Protein AF-A0A447PAZ2-F1 (afdb_monomer_lite)

Sequence (151 aa):
MPGHDTQAVATELLGVAQSLRGFAYLAANGCKTVEEAIAYRENFSQREGMLIWPDFINFDTVLKADATAYAPARALGLRAKIDEQIGWHKTLSNVGVNGVTGISADVFWDLQDPATDAGLLNKNDVTTLIRKDGFRFWGSRCLSDDPLFAF

Organism: Salmonella enterica I (NCBI:txid59201)

Radius of gyration: 14.73 Å; chains: 1; bounding box: 36×35×45 Å

pLDDT: mean 93.35, std 5.78, range [59.53, 97.62]

Structure (mmCIF, N/CA/C/O backbone):
data_AF-A0A447PAZ2-F1
#
_entry.id   AF-A0A447PAZ2-F1
#
loop_
_atom_site.group_PDB
_atom_site.id
_atom_site.type_symbol
_atom_site.label_atom_id
_atom_site.label_alt_id
_atom_site.label_comp_id
_atom_site.label_asym_id
_atom_site.label_entity_id
_atom_site.label_seq_id
_atom_site.pdbx_PDB_ins_code
_atom_site.Cartn_x
_atom_site.Cartn_y
_atom_site.Cartn_z
_atom_site.occupancy
_atom_site.B_iso_or_equiv
_atom_site.auth_seq_id
_atom_site.auth_comp_id
_atom_site.auth_asym_id
_atom_site.auth_atom_id
_atom_site.pdbx_PDB_model_num
ATOM 1 N N . MET A 1 1 ? -8.915 -6.345 -5.732 1.00 59.53 1 MET A N 1
ATOM 2 C CA . MET A 1 1 ? -8.138 -6.958 -6.836 1.00 59.53 1 MET A CA 1
ATOM 3 C C . MET A 1 1 ? -7.202 -5.899 -7.391 1.00 59.53 1 MET A C 1
ATOM 5 O O . MET A 1 1 ? -7.677 -4.778 -7.525 1.00 59.53 1 MET A O 1
ATOM 9 N N . PRO A 1 2 ? -5.926 -6.204 -7.693 1.00 80.19 2 PRO A N 1
ATOM 10 C CA . PRO A 1 2 ? -4.984 -5.200 -8.194 1.00 80.19 2 PRO A CA 1
ATOM 11 C C . PRO A 1 2 ? -5.541 -4.471 -9.425 1.00 80.19 2 PRO A C 1
ATOM 13 O O . PRO A 1 2 ? -5.954 -5.128 -10.379 1.00 80.19 2 PRO A O 1
ATOM 16 N N . GLY A 1 3 ? -5.613 -3.139 -9.369 1.00 79.06 3 GLY A N 1
ATOM 17 C CA . GLY A 1 3 ? -6.136 -2.296 -10.453 1.00 79.06 3 GLY A CA 1
ATOM 18 C C . GLY A 1 3 ? -7.665 -2.224 -10.575 1.00 79.06 3 GLY A C 1
ATOM 19 O O . GLY A 1 3 ? -8.170 -1.483 -11.415 1.00 79.06 3 GLY A O 1
ATOM 20 N N . HIS A 1 4 ? -8.413 -2.953 -9.743 1.00 84.19 4 HIS A N 1
ATOM 21 C CA . HIS A 1 4 ? -9.884 -3.026 -9.779 1.00 84.19 4 HIS A CA 1
ATOM 22 C C . HIS A 1 4 ? -10.528 -2.875 -8.392 1.00 84.19 4 HIS A C 1
ATOM 24 O O . HIS A 1 4 ? -11.685 -3.221 -8.180 1.00 84.19 4 HIS A O 1
ATOM 30 N N . ASP A 1 5 ? -9.768 -2.404 -7.420 1.00 81.12 5 ASP A N 1
ATOM 31 C CA . ASP A 1 5 ? -10.131 -2.192 -6.026 1.00 81.12 5 ASP A CA 1
ATOM 32 C C . ASP A 1 5 ? -10.803 -0.837 -5.789 1.00 81.12 5 ASP A C 1
ATOM 34 O O . ASP A 1 5 ? -10.421 -0.087 -4.896 1.00 81.12 5 ASP A O 1
ATOM 38 N N . THR A 1 6 ? -11.847 -0.543 -6.570 1.00 91.12 6 THR A N 1
ATOM 39 C CA . THR A 1 6 ? -12.753 0.577 -6.271 1.00 91.12 6 THR A CA 1
ATOM 40 C C . THR A 1 6 ? -13.297 0.458 -4.848 1.00 91.12 6 THR A C 1
ATOM 42 O O . THR A 1 6 ? -13.343 -0.643 -4.298 1.00 91.12 6 THR A O 1
ATOM 45 N N . GLN A 1 7 ? -13.785 1.557 -4.266 1.00 92.62 7 GLN A N 1
ATOM 46 C CA . GLN A 1 7 ? -14.321 1.547 -2.899 1.00 92.62 7 GLN A CA 1
ATOM 47 C C . GLN A 1 7 ? -15.332 0.417 -2.667 1.00 92.62 7 GLN A C 1
ATOM 49 O O . GLN A 1 7 ? -15.197 -0.329 -1.705 1.00 92.62 7 GLN A O 1
ATOM 54 N N . ALA A 1 8 ? -16.280 0.219 -3.589 1.00 94.31 8 ALA A N 1
ATOM 55 C CA . ALA A 1 8 ? -17.260 -0.863 -3.493 1.00 94.31 8 ALA A CA 1
ATOM 56 C C . ALA A 1 8 ? -16.604 -2.258 -3.480 1.00 94.31 8 ALA A C 1
ATOM 58 O O . ALA A 1 8 ? -16.977 -3.114 -2.683 1.00 94.31 8 ALA A O 1
ATOM 59 N N . VAL A 1 9 ? -15.594 -2.486 -4.326 1.00 94.75 9 VAL A N 1
ATOM 60 C CA . VAL A 1 9 ? -14.856 -3.760 -4.356 1.00 94.75 9 VAL A CA 1
ATOM 61 C C . VAL A 1 9 ? -14.019 -3.944 -3.092 1.00 94.75 9 VAL A C 1
ATOM 63 O O . VAL A 1 9 ? -13.944 -5.054 -2.573 1.00 94.75 9 VAL A O 1
ATOM 66 N N . ALA A 1 10 ? -13.390 -2.880 -2.591 1.00 95.00 10 ALA A N 1
ATOM 67 C CA . ALA A 1 10 ? -12.620 -2.902 -1.355 1.00 95.00 10 ALA A CA 1
ATOM 68 C C . ALA A 1 10 ? -13.508 -3.243 -0.148 1.00 95.00 10 ALA A C 1
ATOM 70 O O . ALA A 1 10 ? -13.138 -4.106 0.645 1.00 95.00 10 ALA A O 1
ATOM 71 N N . THR A 1 11 ? -14.701 -2.647 -0.054 1.00 95.56 11 THR A N 1
ATOM 72 C CA . THR A 1 11 ? -15.688 -2.942 0.996 1.00 95.56 11 THR A CA 1
ATOM 73 C C . THR A 1 11 ? -16.078 -4.419 1.008 1.00 95.56 11 THR A C 1
ATOM 75 O O . THR A 1 11 ? -15.974 -5.070 2.048 1.00 95.56 11 THR A O 1
ATOM 78 N N . GLU A 1 12 ? -16.455 -4.980 -0.143 1.00 96.31 12 GLU A N 1
ATOM 79 C CA . GLU A 1 12 ? -16.816 -6.401 -0.236 1.00 96.31 12 GLU A CA 1
ATOM 80 C C . GLU A 1 12 ? -15.621 -7.316 0.063 1.00 96.31 12 GLU A C 1
ATOM 82 O O . GLU A 1 12 ? -15.742 -8.310 0.783 1.00 96.31 12 GLU A O 1
ATOM 87 N N . LEU A 1 13 ? -14.433 -6.964 -0.438 1.00 95.31 13 LEU A N 1
ATOM 88 C CA . LEU A 1 13 ? -13.220 -7.743 -0.209 1.00 95.31 13 LEU A CA 1
ATOM 89 C C . LEU A 1 13 ? -12.853 -7.815 1.278 1.00 95.31 13 LEU A C 1
ATOM 91 O O . LEU A 1 13 ? -12.415 -8.870 1.736 1.00 95.31 13 LEU A O 1
ATOM 95 N N . LEU A 1 14 ? -13.054 -6.737 2.037 1.00 96.25 14 LEU A N 1
ATOM 96 C CA . LEU A 1 14 ? -12.818 -6.726 3.482 1.00 96.25 14 LEU A CA 1
ATOM 97 C C . LEU A 1 14 ? -13.803 -7.634 4.231 1.00 96.25 14 LEU A C 1
ATOM 99 O O . LEU A 1 14 ? -13.381 -8.385 5.111 1.00 96.25 14 LEU A O 1
ATOM 103 N N . GLY A 1 15 ? -15.081 -7.654 3.839 1.00 96.50 15 GLY A N 1
ATOM 104 C CA . GLY A 1 15 ? -16.065 -8.589 4.403 1.00 96.50 15 GLY A CA 1
ATOM 105 C C . GLY A 1 15 ? -15.717 -10.060 4.126 1.00 96.50 15 GLY A C 1
ATOM 106 O O . GLY A 1 15 ? -15.840 -10.931 4.997 1.00 96.50 15 GLY A O 1
ATOM 107 N N . VAL A 1 16 ? -15.198 -10.347 2.930 1.00 96.69 16 VAL A N 1
ATOM 108 C CA . VAL A 1 16 ? -14.683 -11.681 2.584 1.00 96.69 16 VAL A CA 1
ATOM 109 C C . VAL A 1 16 ? -13.427 -12.016 3.393 1.00 96.69 16 VAL A C 1
ATOM 111 O O . VAL A 1 16 ? -13.326 -13.126 3.921 1.00 96.69 16 VAL A O 1
ATOM 114 N N . ALA A 1 17 ? -12.489 -11.075 3.538 1.00 96.69 17 ALA A N 1
ATOM 115 C CA . ALA A 1 17 ? -11.268 -11.272 4.318 1.00 96.69 17 ALA A CA 1
ATOM 116 C C . ALA A 1 17 ? -11.589 -11.638 5.775 1.00 96.69 17 ALA A C 1
ATOM 118 O O . ALA A 1 17 ? -11.038 -12.609 6.291 1.00 96.69 17 ALA A O 1
ATOM 119 N N . GLN A 1 18 ? -12.559 -10.962 6.393 1.00 96.25 18 GLN A N 1
ATOM 120 C CA . GLN A 1 18 ? -13.062 -11.301 7.727 1.00 96.25 18 GLN A CA 1
ATOM 121 C C . GLN A 1 18 ? -13.589 -12.735 7.810 1.00 96.25 18 GLN A C 1
ATOM 123 O O . GLN A 1 18 ? -13.193 -13.502 8.691 1.00 96.25 18 GLN A O 1
ATOM 128 N N . SER A 1 19 ? -14.438 -13.123 6.859 1.00 97.25 19 SER A N 1
ATOM 129 C CA . SER A 1 19 ? -15.049 -14.457 6.823 1.00 97.25 19 SER A CA 1
ATOM 130 C C . SER A 1 19 ? -14.009 -15.570 6.662 1.00 97.25 19 SER A C 1
ATOM 132 O O . SER A 1 19 ? -14.115 -16.628 7.284 1.00 97.25 19 SER A O 1
ATOM 134 N N . LEU A 1 20 ? -12.975 -15.322 5.855 1.00 97.50 20 LEU A N 1
ATOM 135 C CA . LEU A 1 20 ? -11.898 -16.275 5.586 1.00 97.50 20 LEU A CA 1
ATOM 136 C C . LEU A 1 20 ? -10.763 -16.229 6.615 1.00 97.50 20 LEU A C 1
ATOM 138 O O . LEU A 1 20 ? -9.840 -17.036 6.519 1.00 97.50 20 LEU A O 1
ATOM 142 N N . ARG A 1 21 ? -10.808 -15.302 7.583 1.00 95.50 21 ARG A N 1
ATOM 143 C CA . ARG A 1 21 ? -9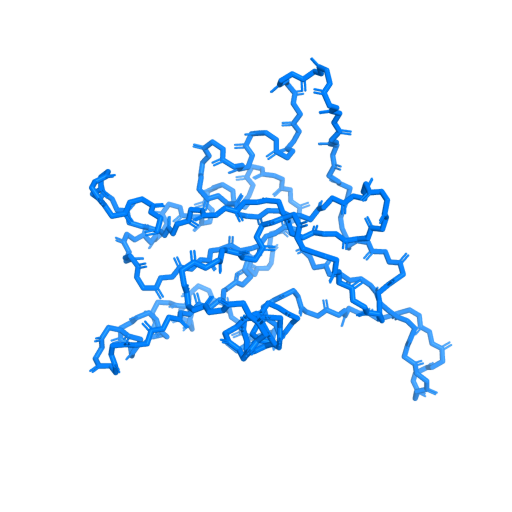.668 -14.976 8.462 1.00 95.50 21 ARG A CA 1
ATOM 144 C C . ARG A 1 21 ? -8.404 -14.641 7.658 1.00 95.50 21 ARG A C 1
ATOM 146 O O . ARG A 1 21 ? -7.294 -15.011 8.035 1.00 95.50 21 ARG A O 1
ATOM 153 N N . GLY A 1 22 ? -8.606 -13.999 6.513 1.00 95.12 22 GLY A N 1
ATOM 154 C CA . GLY A 1 22 ? -7.562 -13.524 5.623 1.00 95.12 22 GLY A CA 1
ATOM 155 C C . GLY A 1 22 ? -7.181 -12.074 5.907 1.00 95.12 22 GLY A C 1
ATOM 156 O O . GLY A 1 22 ? -7.709 -11.432 6.811 1.00 95.12 22 GLY A O 1
ATOM 157 N N . PHE A 1 23 ? -6.268 -11.562 5.086 1.00 95.69 23 PHE A N 1
ATOM 158 C CA . PHE A 1 23 ? -5.814 -10.177 5.131 1.00 95.69 23 PHE A CA 1
ATOM 159 C C . PHE A 1 23 ? -5.774 -9.604 3.710 1.00 95.69 23 PHE A C 1
ATOM 161 O O . PHE A 1 23 ? -5.215 -10.227 2.803 1.00 95.69 23 PHE A O 1
ATOM 168 N N . ALA A 1 24 ? -6.380 -8.439 3.504 1.00 96.12 24 ALA A N 1
ATOM 169 C CA . ALA A 1 24 ? -6.522 -7.789 2.210 1.00 96.12 24 ALA A CA 1
ATOM 170 C C . ALA A 1 24 ? -5.550 -6.611 2.070 1.00 96.12 24 ALA A C 1
ATOM 172 O O . ALA A 1 24 ? -5.556 -5.677 2.867 1.00 96.12 24 ALA A O 1
ATOM 173 N N . TYR A 1 25 ? -4.754 -6.620 1.002 1.00 96.31 25 TYR A N 1
ATOM 174 C CA . TYR A 1 25 ? -4.006 -5.443 0.563 1.00 96.31 25 TYR A CA 1
ATOM 175 C C . TYR A 1 25 ? -4.822 -4.699 -0.493 1.00 96.31 25 TYR A C 1
ATOM 177 O O . TYR A 1 25 ? -5.271 -5.305 -1.471 1.00 96.31 25 TYR A O 1
ATOM 185 N N . LEU A 1 26 ? -5.012 -3.401 -0.285 1.00 96.12 26 LEU A N 1
ATOM 186 C CA . LEU A 1 26 ? -5.879 -2.534 -1.079 1.00 96.12 26 LEU A CA 1
ATOM 187 C C . LEU A 1 26 ? -5.078 -1.337 -1.588 1.00 96.12 26 LEU A C 1
ATOM 189 O O . LEU A 1 26 ? -4.250 -0.807 -0.852 1.00 96.12 26 LEU A O 1
ATOM 193 N N . ALA A 1 27 ? -5.331 -0.883 -2.810 1.00 95.69 27 ALA A N 1
ATOM 194 C CA . ALA A 1 27 ? -4.904 0.432 -3.265 1.00 95.69 27 ALA A CA 1
ATOM 195 C C . ALA A 1 27 ? -5.957 1.482 -2.890 1.00 95.69 27 ALA A C 1
ATOM 197 O O . ALA A 1 27 ? -7.160 1.204 -2.893 1.00 95.69 27 ALA A O 1
ATOM 198 N N . ALA A 1 28 ? -5.513 2.711 -2.617 1.00 94.62 28 ALA A N 1
ATOM 199 C CA . ALA A 1 28 ? -6.397 3.878 -2.599 1.00 94.62 28 ALA A CA 1
ATOM 200 C C . ALA A 1 28 ? -6.785 4.233 -4.044 1.00 94.62 28 ALA A C 1
ATOM 202 O O . ALA A 1 28 ? -6.179 5.085 -4.698 1.00 94.62 28 ALA A O 1
ATOM 203 N N . ASN A 1 29 ? -7.727 3.461 -4.588 1.00 90.81 29 ASN A N 1
ATOM 204 C CA . ASN A 1 29 ? -8.045 3.445 -6.007 1.00 90.81 29 ASN A CA 1
ATOM 205 C C . ASN A 1 29 ? -8.584 4.802 -6.480 1.00 90.81 29 ASN A C 1
ATOM 207 O O . ASN A 1 29 ? -9.526 5.347 -5.912 1.00 90.81 29 ASN A O 1
ATOM 211 N N . GLY A 1 30 ? -7.981 5.338 -7.543 1.00 89.94 30 GLY A N 1
ATOM 212 C CA . GLY A 1 30 ? -8.370 6.623 -8.126 1.00 89.94 30 GLY A CA 1
ATOM 213 C C . GLY A 1 30 ? -7.815 7.859 -7.408 1.00 89.94 30 GLY A C 1
ATOM 214 O O . GLY A 1 30 ? -7.928 8.949 -7.968 1.00 89.94 30 GLY A O 1
ATOM 215 N N . CYS A 1 31 ? -7.176 7.707 -6.244 1.00 94.31 31 CYS A N 1
ATOM 216 C CA . CYS A 1 31 ? -6.552 8.811 -5.514 1.00 94.31 31 CYS A CA 1
ATOM 217 C C . CYS A 1 31 ? -5.270 9.285 -6.211 1.00 94.31 31 CYS A C 1
ATOM 219 O O . CYS A 1 31 ? -4.380 8.491 -6.532 1.00 94.31 31 CYS A O 1
ATOM 221 N N . LYS A 1 32 ? -5.156 10.596 -6.408 1.00 93.94 32 LYS A N 1
ATOM 222 C CA . LYS A 1 32 ? -4.014 11.280 -7.026 1.00 93.94 32 LYS A CA 1
ATOM 223 C C . LYS A 1 32 ? -3.192 12.083 -6.029 1.00 93.94 32 LYS A C 1
ATOM 225 O O . LYS A 1 32 ? -2.044 12.394 -6.337 1.00 93.94 32 LYS A O 1
ATOM 230 N N . THR A 1 33 ? -3.756 12.418 -4.870 1.00 95.06 33 THR A N 1
ATOM 231 C CA . THR A 1 33 ? -3.062 13.181 -3.826 1.00 95.06 33 THR A CA 1
ATOM 232 C C . THR A 1 33 ? -3.047 12.447 -2.490 1.00 95.06 33 THR A C 1
ATOM 234 O O . THR A 1 33 ? -3.807 11.501 -2.260 1.00 95.06 33 THR A O 1
ATOM 237 N N . VAL A 1 34 ? -2.174 12.915 -1.596 1.00 95.38 34 VAL A N 1
ATOM 238 C CA . VAL A 1 34 ? -2.064 12.428 -0.218 1.00 95.38 34 VAL A CA 1
ATOM 239 C C . VAL A 1 34 ? -3.389 12.605 0.524 1.00 95.38 34 VAL A C 1
ATOM 241 O O . VAL A 1 34 ? -3.854 11.684 1.191 1.00 95.38 34 VAL A O 1
ATOM 244 N N . GLU A 1 35 ? -4.028 13.763 0.374 1.00 95.88 35 GLU A N 1
ATOM 245 C CA . GLU A 1 35 ? -5.293 14.099 1.030 1.00 95.88 35 GLU A CA 1
ATOM 246 C C . GLU A 1 35 ? -6.427 13.194 0.549 1.00 95.88 35 GLU A C 1
ATOM 248 O O . GLU A 1 35 ? -7.211 12.710 1.361 1.00 95.88 35 GLU A O 1
ATOM 253 N N . GLU A 1 36 ? -6.489 12.917 -0.757 1.00 96.50 36 GLU A N 1
ATOM 254 C CA . GLU A 1 36 ? -7.473 11.991 -1.318 1.00 96.50 36 GLU A CA 1
ATOM 255 C C . GLU A 1 36 ? -7.276 10.571 -0.779 1.00 96.50 36 GLU A C 1
ATOM 257 O O . GLU A 1 36 ? -8.259 9.902 -0.468 1.00 96.50 36 GLU A O 1
ATOM 262 N N . ALA A 1 37 ? -6.030 10.109 -0.630 1.00 96.94 37 ALA A N 1
ATOM 263 C CA . ALA A 1 37 ? -5.740 8.791 -0.068 1.00 96.94 37 ALA A CA 1
ATOM 264 C C . ALA A 1 37 ? -6.123 8.695 1.420 1.00 96.94 37 ALA A C 1
ATOM 266 O O . ALA A 1 37 ? -6.655 7.672 1.857 1.00 96.94 37 ALA A O 1
ATOM 267 N N . ILE A 1 38 ? -5.898 9.764 2.190 1.00 97.06 38 ILE A N 1
ATOM 268 C CA . ILE A 1 38 ? -6.308 9.854 3.599 1.00 97.06 38 ILE A CA 1
ATOM 269 C C . ILE A 1 38 ? -7.833 9.841 3.710 1.00 97.06 38 ILE A C 1
ATOM 271 O O . ILE A 1 38 ? -8.376 9.018 4.442 1.00 97.06 38 ILE A O 1
ATOM 275 N N . ALA A 1 39 ? -8.527 10.671 2.930 1.00 97.50 39 ALA A N 1
ATOM 276 C CA . ALA A 1 39 ? -9.987 10.686 2.893 1.00 97.50 39 ALA A CA 1
ATOM 277 C C . ALA A 1 39 ? -10.561 9.333 2.433 1.00 97.50 39 ALA A C 1
ATOM 279 O O . ALA A 1 39 ? -11.571 8.867 2.955 1.00 97.50 39 ALA A O 1
ATOM 280 N N . TYR A 1 40 ? -9.901 8.652 1.489 1.00 96.81 40 TYR A N 1
ATOM 281 C CA . TYR A 1 40 ? -10.304 7.316 1.052 1.00 96.81 40 TYR A CA 1
ATOM 282 C C . TYR A 1 40 ? -10.208 6.286 2.180 1.00 96.81 40 TYR A C 1
ATOM 284 O O . TYR A 1 40 ? -11.089 5.428 2.283 1.00 96.81 40 TYR A O 1
ATOM 292 N N . ARG A 1 41 ? -9.187 6.375 3.048 1.00 96.94 41 ARG A N 1
ATOM 293 C CA . ARG A 1 41 ? -9.066 5.503 4.226 1.00 96.94 41 ARG A CA 1
ATOM 294 C C . ARG A 1 41 ? -10.341 5.574 5.065 1.00 96.94 41 ARG A C 1
ATOM 296 O O . ARG A 1 41 ? -10.855 4.523 5.429 1.00 96.94 41 ARG A O 1
ATOM 303 N N . GLU A 1 42 ? -10.872 6.760 5.348 1.00 96.31 42 GLU A N 1
ATOM 304 C CA . GLU A 1 42 ? -11.987 6.963 6.295 1.00 96.31 42 GLU A CA 1
ATOM 305 C C . GLU A 1 42 ? -13.249 6.121 6.002 1.00 96.31 42 GLU A C 1
ATOM 307 O O . GLU A 1 42 ? -14.098 5.948 6.872 1.00 96.31 42 GLU A O 1
ATOM 312 N N . ASN A 1 43 ? -13.356 5.532 4.809 1.00 96.25 43 ASN A N 1
ATOM 313 C CA . ASN A 1 43 ? -14.413 4.592 4.438 1.00 96.25 43 ASN A CA 1
ATOM 314 C C . ASN A 1 43 ? -14.305 3.195 5.092 1.00 96.25 43 ASN A C 1
ATOM 316 O O . ASN A 1 43 ? -15.206 2.376 4.894 1.00 96.25 43 ASN A O 1
ATOM 320 N N . PHE A 1 44 ? -13.227 2.887 5.822 1.00 96.56 44 PHE A N 1
ATOM 321 C CA . PHE A 1 44 ? -12.936 1.541 6.335 1.00 96.56 44 PHE A CA 1
ATOM 322 C C . PHE A 1 44 ? -12.552 1.535 7.819 1.00 96.56 44 PHE A C 1
ATOM 324 O O . PHE A 1 44 ? -11.870 2.438 8.301 1.00 96.56 44 PHE A O 1
ATOM 331 N N . SER A 1 45 ? -12.927 0.457 8.512 1.00 96.50 45 SER A N 1
ATOM 332 C CA . SER A 1 45 ? -12.616 0.210 9.932 1.00 96.50 45 SER A CA 1
ATOM 333 C C . SER A 1 45 ? -12.168 -1.231 10.226 1.00 96.50 45 SER A C 1
ATOM 335 O O . SER A 1 45 ? -12.004 -1.636 11.374 1.00 96.50 45 SER A O 1
ATOM 337 N N . GLN A 1 46 ? -11.992 -2.056 9.190 1.00 96.81 46 GLN A N 1
ATOM 338 C CA . GLN A 1 46 ? -11.715 -3.484 9.324 1.00 96.81 46 GLN A CA 1
ATOM 339 C C . GLN A 1 46 ? -10.220 -3.742 9.546 1.00 96.81 46 GLN A C 1
ATOM 341 O O . GLN A 1 46 ? -9.392 -3.410 8.701 1.00 96.81 46 GLN A O 1
ATOM 346 N N . ARG A 1 47 ? -9.858 -4.433 10.633 1.00 96.38 47 ARG A N 1
ATOM 347 C CA . ARG A 1 47 ? -8.455 -4.804 10.909 1.00 96.38 47 ARG A CA 1
ATOM 348 C C . ARG A 1 47 ? -7.838 -5.729 9.851 1.00 96.38 47 ARG A C 1
ATOM 350 O O . ARG A 1 47 ? -6.624 -5.804 9.724 1.00 96.38 47 ARG A O 1
ATOM 357 N N . GLU A 1 48 ? -8.659 -6.444 9.086 1.00 96.69 48 GLU A N 1
ATOM 358 C CA . GLU A 1 48 ? -8.240 -7.391 8.047 1.00 96.69 48 GLU A CA 1
ATOM 359 C C . GLU A 1 48 ? -7.770 -6.710 6.747 1.00 96.69 48 GLU A C 1
ATOM 361 O O . GLU A 1 48 ? -7.653 -7.371 5.716 1.00 96.69 48 GLU A O 1
ATOM 366 N N . GLY A 1 49 ? -7.519 -5.399 6.763 1.00 96.12 49 GLY A N 1
ATOM 367 C CA . GLY A 1 49 ? -7.118 -4.624 5.595 1.00 96.12 49 GLY A CA 1
ATOM 368 C C . GLY A 1 49 ? -5.871 -3.779 5.816 1.00 96.12 49 GLY A C 1
ATOM 369 O O . GLY A 1 49 ? -5.644 -3.260 6.905 1.00 96.12 49 GLY A O 1
ATOM 370 N N . MET A 1 50 ? -5.103 -3.567 4.751 1.00 97.31 50 MET A N 1
ATOM 371 C CA . MET A 1 50 ? -4.067 -2.539 4.666 1.00 97.31 50 MET A CA 1
ATOM 372 C C . MET A 1 50 ? -4.262 -1.737 3.386 1.00 97.31 50 MET A C 1
ATOM 374 O O . MET A 1 50 ? -4.259 -2.302 2.289 1.00 97.31 50 MET A O 1
ATOM 378 N N . LEU A 1 51 ? -4.400 -0.421 3.535 1.00 97.25 51 LEU A N 1
ATOM 379 C CA . LEU A 1 51 ? -4.482 0.508 2.414 1.00 97.25 51 LEU A CA 1
ATOM 380 C C . LEU A 1 51 ? -3.084 0.977 2.015 1.00 97.25 51 LEU A C 1
ATOM 382 O O . LEU A 1 51 ? -2.268 1.333 2.868 1.00 97.25 51 LEU A O 1
ATOM 386 N N . ILE A 1 52 ? -2.823 0.971 0.713 1.00 97.62 52 ILE A N 1
ATOM 387 C CA . ILE A 1 52 ? -1.543 1.321 0.116 1.00 97.62 52 ILE A CA 1
ATOM 388 C C . ILE A 1 52 ? -1.749 2.445 -0.897 1.00 97.62 52 ILE A C 1
ATOM 390 O O . ILE A 1 52 ? -2.641 2.373 -1.744 1.00 97.62 52 ILE A O 1
ATOM 394 N N . TRP A 1 53 ? -0.906 3.471 -0.830 1.00 97.25 53 TRP A N 1
ATOM 395 C CA . TRP A 1 53 ? -0.839 4.509 -1.852 1.00 97.25 53 TRP A CA 1
ATOM 396 C C . TRP A 1 53 ? 0.565 5.125 -1.928 1.00 97.25 53 TRP A C 1
ATOM 398 O O . TRP A 1 53 ? 1.144 5.431 -0.879 1.00 97.25 53 TRP A O 1
ATOM 408 N N . PRO A 1 54 ? 1.123 5.368 -3.126 1.00 96.44 54 PRO A N 1
ATOM 409 C CA . PRO A 1 54 ? 0.574 5.106 -4.464 1.00 96.44 54 PRO A CA 1
ATOM 410 C C . PRO A 1 54 ? 0.995 3.709 -4.987 1.00 96.44 54 PRO A C 1
ATOM 412 O O . PRO A 1 54 ? 1.234 2.801 -4.189 1.00 96.44 54 PRO A O 1
ATOM 415 N N . ASP A 1 55 ? 1.084 3.520 -6.311 1.00 96.88 55 ASP A N 1
ATOM 416 C CA . ASP A 1 55 ? 1.562 2.289 -6.957 1.00 96.88 55 ASP A CA 1
ATOM 417 C C . ASP A 1 55 ? 3.051 2.359 -7.344 1.00 96.88 55 ASP A C 1
ATOM 419 O O . ASP A 1 55 ? 3.676 3.421 -7.341 1.00 96.88 55 ASP A O 1
ATOM 423 N N . PHE A 1 56 ? 3.645 1.218 -7.704 1.00 96.62 56 PHE A N 1
ATOM 424 C CA . PHE A 1 56 ? 4.971 1.194 -8.321 1.00 96.62 56 PHE A CA 1
ATOM 425 C C . PHE A 1 56 ? 4.885 1.383 -9.839 1.00 96.62 56 PHE A C 1
ATOM 427 O O . PHE A 1 56 ? 3.840 1.208 -10.463 1.00 96.62 56 PHE A O 1
ATOM 434 N N . ILE A 1 57 ? 6.034 1.659 -10.446 1.00 96.75 57 ILE A N 1
ATOM 435 C CA . ILE A 1 57 ? 6.248 1.627 -11.894 1.00 96.75 57 ILE A CA 1
ATOM 436 C C . ILE A 1 57 ? 7.233 0.501 -12.211 1.00 96.75 57 ILE A C 1
ATOM 438 O O . ILE A 1 57 ? 8.189 0.282 -11.460 1.00 96.75 57 ILE A O 1
ATOM 442 N N . ASN A 1 58 ? 7.022 -0.215 -13.313 1.00 95.31 58 ASN A N 1
ATOM 443 C CA . ASN A 1 58 ? 8.020 -1.094 -13.917 1.00 95.31 58 ASN A CA 1
ATOM 444 C C . ASN A 1 58 ? 7.975 -1.006 -15.445 1.00 95.31 58 ASN A C 1
ATOM 446 O O . ASN A 1 58 ? 6.956 -0.650 -16.024 1.00 95.31 58 ASN A O 1
ATOM 450 N N . PHE A 1 59 ? 9.060 -1.412 -16.104 1.00 93.75 59 PHE A N 1
ATOM 451 C CA . PHE A 1 59 ? 9.054 -1.568 -17.555 1.00 93.75 59 PHE A CA 1
ATOM 452 C C . PHE A 1 59 ? 8.269 -2.826 -17.952 1.00 93.75 59 PHE A C 1
ATOM 454 O O . PHE A 1 59 ? 8.603 -3.938 -17.525 1.00 93.75 59 PHE A O 1
ATOM 461 N N . ASP A 1 60 ? 7.236 -2.656 -18.772 1.00 92.31 60 ASP A N 1
ATOM 462 C CA . ASP A 1 60 ? 6.465 -3.737 -19.374 1.00 92.31 60 ASP A CA 1
ATOM 463 C C . ASP A 1 60 ? 7.092 -4.123 -20.721 1.00 92.31 60 ASP A C 1
ATOM 465 O O . ASP A 1 60 ? 7.195 -3.321 -21.648 1.00 92.31 60 ASP A O 1
ATOM 469 N N . THR A 1 61 ? 7.525 -5.378 -20.838 1.00 92.94 61 THR A N 1
ATOM 470 C CA . THR A 1 61 ? 8.199 -5.884 -22.047 1.00 92.94 61 THR A CA 1
ATOM 471 C C . THR A 1 61 ? 7.263 -6.112 -23.236 1.00 92.94 61 THR A C 1
ATOM 473 O O . THR A 1 61 ? 7.727 -6.110 -24.377 1.00 92.94 61 THR A O 1
ATOM 476 N N . VAL A 1 62 ? 5.962 -6.284 -22.989 1.00 93.88 62 VAL A N 1
ATOM 477 C CA . VAL A 1 62 ? 4.926 -6.433 -24.017 1.00 93.88 62 VAL A CA 1
ATOM 478 C C . VAL A 1 62 ? 4.560 -5.061 -24.575 1.00 93.88 62 VAL A C 1
ATOM 480 O O . VAL A 1 62 ? 4.585 -4.873 -25.791 1.00 93.88 62 VAL A O 1
ATOM 483 N N . LEU A 1 63 ? 4.289 -4.089 -23.697 1.00 93.25 63 LEU A N 1
ATOM 484 C CA . LEU A 1 63 ? 3.984 -2.706 -24.091 1.00 93.25 63 LEU A CA 1
ATOM 485 C C . LEU A 1 63 ? 5.229 -1.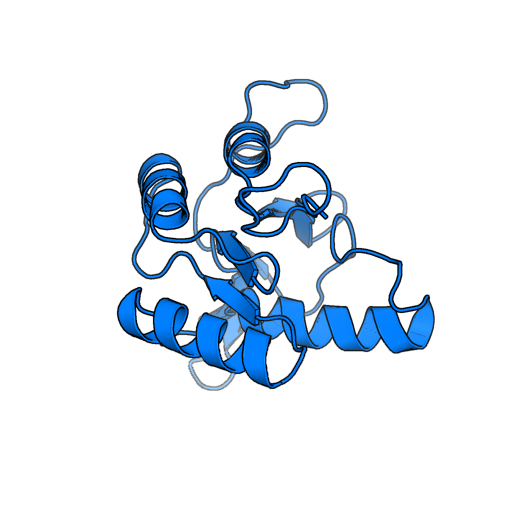925 -24.538 1.00 93.25 63 LEU A C 1
ATOM 487 O O . LEU A 1 63 ? 5.104 -0.919 -25.233 1.00 93.25 63 LEU A O 1
ATOM 491 N N . LYS A 1 64 ? 6.424 -2.400 -24.162 1.00 94.56 64 LYS A N 1
ATOM 492 C CA . LYS A 1 64 ? 7.723 -1.736 -24.363 1.00 94.56 64 LYS A CA 1
ATOM 493 C C . LYS A 1 64 ? 7.752 -0.315 -23.793 1.00 94.56 64 LYS A C 1
ATOM 495 O O . LYS A 1 64 ? 8.346 0.585 -24.385 1.00 94.56 64 LYS A O 1
ATOM 500 N N . ALA A 1 65 ? 7.103 -0.124 -22.653 1.00 95.25 65 ALA A N 1
ATOM 501 C CA . ALA A 1 65 ? 6.960 1.159 -21.983 1.00 95.25 65 ALA A CA 1
ATOM 502 C C . ALA A 1 65 ? 6.874 0.956 -20.468 1.00 95.25 65 ALA A C 1
ATOM 504 O O . ALA A 1 65 ? 6.645 -0.158 -19.993 1.00 95.25 65 ALA A O 1
ATOM 505 N N . ASP A 1 66 ? 7.036 2.040 -19.715 1.00 95.62 66 ASP A N 1
ATOM 506 C CA . ASP A 1 66 ? 6.738 2.035 -18.287 1.00 95.62 66 ASP A CA 1
ATOM 507 C C . ASP A 1 66 ? 5.234 1.843 -18.064 1.00 95.62 66 ASP A C 1
ATOM 509 O O . ASP A 1 66 ? 4.401 2.479 -18.713 1.00 95.62 66 ASP A O 1
ATOM 513 N N . ALA A 1 67 ? 4.894 0.951 -17.140 1.00 94.94 67 ALA A N 1
ATOM 514 C CA . ALA A 1 67 ? 3.531 0.615 -16.770 1.00 94.94 67 ALA A CA 1
ATOM 515 C C . ALA A 1 67 ? 3.386 0.537 -15.248 1.00 94.94 67 ALA A C 1
ATOM 517 O O . ALA A 1 67 ? 4.360 0.397 -14.499 1.00 94.94 67 ALA A O 1
ATOM 518 N N . THR A 1 68 ? 2.140 0.622 -14.788 1.00 94.75 68 THR A N 1
ATOM 519 C CA . THR A 1 68 ? 1.808 0.503 -13.371 1.00 94.75 68 THR A CA 1
ATOM 520 C C . THR A 1 68 ? 2.068 -0.919 -12.877 1.00 94.75 68 THR A C 1
ATOM 522 O O . THR A 1 68 ? 1.446 -1.883 -13.322 1.00 94.75 68 THR A O 1
ATOM 525 N N . ALA A 1 69 ? 2.942 -1.036 -11.882 1.00 94.62 69 ALA A N 1
ATOM 526 C CA . ALA A 1 69 ? 3.096 -2.222 -11.059 1.00 94.62 69 ALA A CA 1
ATOM 527 C C . ALA A 1 69 ? 2.264 -2.051 -9.785 1.00 94.62 69 ALA A C 1
ATOM 529 O O . ALA A 1 69 ? 2.732 -1.470 -8.806 1.00 94.62 69 ALA A O 1
ATOM 530 N N . TYR A 1 70 ? 1.048 -2.597 -9.784 1.00 95.62 70 TYR A N 1
ATOM 531 C CA . TYR A 1 70 ? 0.117 -2.447 -8.665 1.00 95.62 70 TYR A CA 1
ATOM 532 C C . TYR A 1 70 ? 0.740 -2.856 -7.323 1.00 95.62 70 TYR A C 1
ATOM 534 O O . TYR A 1 70 ? 1.145 -4.011 -7.122 1.00 95.62 70 TYR A O 1
ATOM 542 N N . ALA A 1 71 ? 0.790 -1.915 -6.385 1.00 96.12 71 ALA A N 1
ATOM 543 C CA . ALA A 1 71 ? 1.381 -2.103 -5.072 1.00 96.12 71 ALA A CA 1
ATOM 544 C C . ALA A 1 71 ? 0.691 -3.210 -4.256 1.00 96.12 71 ALA A C 1
ATOM 546 O O . ALA A 1 71 ? 1.422 -4.008 -3.665 1.00 96.12 71 ALA A O 1
ATOM 547 N N . PRO A 1 72 ? -0.649 -3.392 -4.293 1.00 96.00 72 PRO A N 1
ATOM 548 C CA . PRO A 1 72 ? -1.298 -4.535 -3.644 1.00 96.00 72 PRO A CA 1
ATOM 549 C C . PRO A 1 72 ? -0.789 -5.898 -4.134 1.00 96.00 72 PRO A C 1
ATOM 551 O O . PRO A 1 72 ? -0.582 -6.811 -3.336 1.00 96.00 72 PRO A O 1
ATOM 554 N N . ALA A 1 73 ? -0.520 -6.042 -5.438 1.00 95.38 73 ALA A N 1
ATOM 555 C CA . ALA A 1 73 ? 0.023 -7.284 -5.994 1.00 95.38 73 ALA A CA 1
ATOM 556 C C . ALA A 1 73 ? 1.458 -7.538 -5.509 1.00 95.38 73 ALA A C 1
ATOM 558 O O . ALA A 1 73 ? 1.816 -8.661 -5.146 1.00 95.38 73 ALA A O 1
ATOM 559 N N . ARG A 1 74 ? 2.284 -6.483 -5.464 1.00 96.19 74 ARG A N 1
ATOM 560 C CA . ARG A 1 74 ? 3.652 -6.557 -4.929 1.00 96.19 74 ARG A CA 1
ATOM 561 C C . ARG A 1 74 ? 3.655 -6.859 -3.430 1.00 96.19 74 ARG A C 1
ATOM 563 O O . ARG A 1 74 ? 4.483 -7.653 -2.991 1.00 96.19 74 ARG A O 1
ATOM 570 N N . ALA A 1 75 ? 2.721 -6.287 -2.672 1.00 96.12 75 ALA A N 1
ATOM 571 C CA . ALA A 1 75 ? 2.559 -6.524 -1.242 1.00 96.12 75 ALA A CA 1
ATOM 572 C C . ALA A 1 75 ? 2.210 -7.989 -0.955 1.00 96.12 75 ALA A C 1
ATOM 574 O O . ALA A 1 75 ? 2.864 -8.605 -0.120 1.00 96.12 75 ALA A O 1
ATOM 575 N N . LEU A 1 76 ? 1.269 -8.577 -1.704 1.00 95.31 76 LEU A N 1
ATOM 576 C CA . LEU A 1 76 ? 0.914 -9.997 -1.588 1.00 95.31 76 LEU A CA 1
ATOM 577 C C . LEU A 1 76 ? 2.111 -10.922 -1.847 1.00 95.31 76 LEU A C 1
ATOM 579 O O . LEU A 1 76 ? 2.398 -11.809 -1.044 1.00 95.31 76 LEU A O 1
ATOM 583 N N . GLY A 1 77 ? 2.845 -10.696 -2.942 1.00 95.44 77 GLY A N 1
ATOM 584 C CA . GLY A 1 77 ? 4.039 -11.491 -3.248 1.00 95.44 77 GLY A CA 1
ATOM 585 C C . GLY A 1 77 ? 5.135 -11.334 -2.189 1.00 95.44 77 GLY A C 1
ATOM 586 O O . GLY A 1 77 ? 5.808 -12.301 -1.827 1.00 95.44 77 GLY A O 1
ATOM 587 N N . LEU A 1 78 ? 5.297 -10.122 -1.655 1.00 96.00 78 LEU A N 1
ATOM 588 C CA . LEU A 1 78 ? 6.270 -9.846 -0.607 1.00 96.00 78 LEU A CA 1
ATOM 589 C C . LEU A 1 78 ? 5.874 -10.476 0.733 1.00 96.00 78 LEU A C 1
ATOM 591 O O . LEU A 1 78 ? 6.739 -11.037 1.399 1.00 96.00 78 LEU A O 1
ATOM 595 N N . ARG A 1 79 ? 4.590 -10.435 1.100 1.00 96.31 79 ARG A N 1
ATOM 596 C CA . ARG A 1 79 ? 4.036 -11.097 2.288 1.00 96.31 79 ARG A CA 1
ATOM 597 C C . ARG A 1 79 ? 4.363 -12.586 2.272 1.00 96.31 79 ARG A C 1
ATOM 599 O O . ARG A 1 79 ? 5.012 -13.056 3.199 1.00 96.31 79 ARG A O 1
ATOM 606 N N . ALA A 1 80 ? 4.049 -13.274 1.172 1.00 96.00 80 ALA A N 1
ATOM 607 C CA . ALA A 1 80 ? 4.351 -14.697 1.012 1.00 96.00 80 ALA A CA 1
ATOM 608 C C . ALA A 1 80 ? 5.854 -14.998 1.153 1.00 96.00 80 ALA A C 1
ATOM 610 O O . ALA A 1 80 ? 6.248 -15.936 1.842 1.00 96.00 80 ALA A O 1
ATOM 611 N N . LYS A 1 81 ? 6.718 -14.169 0.551 1.00 96.25 81 LYS A N 1
ATOM 612 C CA . LYS A 1 81 ? 8.174 -14.308 0.697 1.00 96.25 81 LYS A CA 1
ATOM 613 C C . LYS A 1 81 ? 8.631 -14.130 2.149 1.00 96.25 81 LYS A C 1
ATOM 615 O O . LYS A 1 81 ? 9.492 -14.874 2.610 1.00 96.25 81 LYS A O 1
ATOM 620 N N . ILE A 1 82 ? 8.115 -13.118 2.847 1.00 97.00 82 ILE A N 1
ATOM 621 C CA . ILE A 1 82 ? 8.486 -12.837 4.239 1.00 97.00 82 ILE A CA 1
ATOM 622 C C . ILE A 1 82 ? 8.018 -13.971 5.151 1.00 97.00 82 ILE A C 1
ATOM 624 O O . ILE A 1 82 ? 8.783 -14.382 6.021 1.00 97.00 82 ILE A O 1
ATOM 628 N N . ASP A 1 83 ? 6.805 -14.484 4.940 1.00 96.38 83 ASP A N 1
ATOM 629 C CA . ASP A 1 83 ? 6.255 -15.612 5.700 1.00 96.38 83 ASP A CA 1
ATOM 630 C C . ASP A 1 83 ? 7.165 -16.832 5.634 1.00 96.38 83 ASP A C 1
ATOM 632 O O . ASP A 1 83 ? 7.476 -17.414 6.669 1.00 96.38 83 ASP A O 1
ATOM 636 N N . GLU A 1 84 ? 7.646 -17.156 4.436 1.00 97.19 84 GLU A N 1
ATOM 637 C CA . GLU A 1 84 ? 8.525 -18.301 4.209 1.00 97.19 84 GLU A CA 1
ATOM 638 C C . GLU A 1 84 ? 9.931 -18.097 4.799 1.00 97.19 84 GLU A C 1
ATOM 640 O O . GLU A 1 84 ? 10.514 -19.010 5.374 1.00 97.19 84 GLU A O 1
ATOM 645 N N . GLN A 1 85 ? 10.510 -16.900 4.647 1.00 97.31 85 GLN A N 1
ATOM 646 C CA . GLN A 1 85 ? 11.930 -16.669 4.957 1.00 97.31 85 GLN A CA 1
ATOM 647 C C . GLN A 1 85 ? 12.199 -16.200 6.389 1.00 97.31 85 GLN A C 1
ATOM 649 O O . GLN A 1 85 ? 13.302 -16.390 6.899 1.0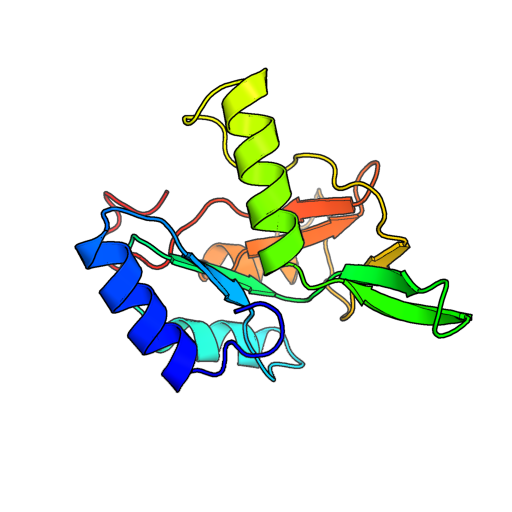0 97.31 85 GLN A O 1
ATOM 654 N N . ILE A 1 86 ? 11.237 -15.517 7.010 1.00 96.56 86 ILE A N 1
ATOM 655 C CA . ILE A 1 86 ? 11.396 -14.873 8.322 1.00 96.56 86 ILE A CA 1
ATOM 656 C C . ILE A 1 86 ? 10.262 -15.300 9.256 1.00 96.56 86 ILE A C 1
ATOM 658 O O . ILE A 1 86 ? 10.500 -15.603 10.424 1.00 96.56 86 ILE A O 1
ATOM 662 N N . GLY A 1 87 ? 9.034 -15.335 8.741 1.00 95.81 87 GLY A N 1
ATOM 663 C CA . GLY A 1 87 ? 7.835 -15.712 9.474 1.00 95.81 87 GLY A CA 1
ATOM 664 C C . GLY A 1 87 ? 6.750 -14.637 9.450 1.00 95.81 87 GLY A C 1
ATOM 665 O O . GLY A 1 87 ? 6.992 -13.452 9.198 1.00 95.81 87 GLY A O 1
ATOM 666 N N . TRP A 1 88 ? 5.536 -15.069 9.788 1.00 92.88 88 TRP A N 1
ATOM 667 C CA . TRP A 1 88 ? 4.307 -14.265 9.754 1.00 92.88 88 TRP A CA 1
ATOM 668 C C . TRP A 1 88 ? 4.363 -12.974 10.580 1.00 92.88 88 TRP A C 1
ATOM 670 O O . TRP A 1 88 ? 3.763 -11.969 10.211 1.00 92.88 88 TRP A O 1
ATOM 680 N N . HIS A 1 89 ? 5.142 -12.967 11.660 1.00 93.00 89 HIS A N 1
ATOM 681 C CA . HIS A 1 89 ? 5.283 -11.834 12.576 1.00 93.00 89 HIS A CA 1
ATOM 682 C C . HIS A 1 89 ? 6.033 -10.635 11.968 1.00 93.00 89 HIS A C 1
ATOM 684 O O . HIS A 1 89 ? 5.951 -9.522 12.487 1.00 93.00 89 HIS A O 1
ATOM 690 N N . LYS A 1 90 ? 6.794 -10.828 10.881 1.00 95.06 90 LYS A N 1
ATOM 691 C CA . LYS A 1 90 ? 7.536 -9.739 10.238 1.00 95.06 90 LYS A CA 1
ATOM 692 C C . LYS A 1 90 ? 6.619 -8.956 9.300 1.00 95.06 90 LYS A C 1
ATOM 694 O O . LYS A 1 90 ? 5.989 -9.537 8.425 1.00 95.06 90 LYS A O 1
ATOM 699 N N . THR A 1 91 ? 6.577 -7.633 9.438 1.00 93.56 91 THR A N 1
ATOM 700 C CA . THR A 1 91 ? 5.824 -6.740 8.542 1.00 93.56 91 THR A CA 1
ATOM 701 C C . THR A 1 91 ? 6.541 -6.524 7.205 1.00 93.56 91 THR A C 1
ATOM 703 O O . THR A 1 91 ? 7.767 -6.638 7.119 1.00 93.56 91 THR A O 1
ATOM 706 N N . LEU A 1 92 ? 5.781 -6.147 6.168 1.00 94.94 92 LEU A N 1
ATOM 707 C CA . LEU A 1 92 ? 6.328 -5.750 4.861 1.00 94.94 92 LEU A CA 1
ATOM 708 C C . LEU A 1 92 ? 7.090 -4.416 4.894 1.00 94.94 92 LEU A C 1
ATOM 710 O O . LEU A 1 92 ? 7.865 -4.121 3.981 1.00 94.94 92 LEU A O 1
ATOM 714 N N . SER A 1 93 ? 6.899 -3.631 5.960 1.00 94.69 93 SER A N 1
ATOM 715 C CA . SER A 1 93 ? 7.546 -2.335 6.132 1.00 94.69 93 SER A CA 1
ATOM 716 C C . SER A 1 93 ? 9.064 -2.474 6.095 1.00 94.69 93 SER A C 1
ATOM 718 O O . SER A 1 93 ? 9.658 -3.337 6.758 1.00 94.69 93 SER A O 1
ATOM 720 N N . ASN A 1 94 ? 9.692 -1.580 5.337 1.00 93.81 94 ASN A N 1
ATOM 721 C CA . ASN A 1 94 ? 11.134 -1.477 5.171 1.00 93.81 94 ASN A CA 1
ATOM 722 C C . ASN A 1 94 ? 11.796 -2.720 4.539 1.00 93.81 94 ASN A C 1
ATOM 724 O O . ASN A 1 94 ? 13.010 -2.898 4.653 1.00 93.81 94 ASN A O 1
ATOM 728 N N . VAL A 1 95 ? 11.036 -3.576 3.851 1.00 94.94 95 VAL A N 1
ATOM 729 C CA . VAL A 1 95 ? 11.575 -4.699 3.071 1.00 94.94 95 VAL A CA 1
ATOM 730 C C . VAL A 1 95 ? 11.709 -4.289 1.600 1.00 94.94 95 VAL A C 1
ATOM 732 O O . VAL A 1 95 ? 10.840 -3.614 1.051 1.00 94.94 95 VAL A O 1
ATOM 735 N N . GLY A 1 96 ? 12.826 -4.666 0.971 1.00 95.25 96 GLY A N 1
ATOM 736 C CA . GLY A 1 96 ? 13.120 -4.324 -0.423 1.00 95.25 96 GLY A CA 1
ATOM 737 C C . GLY A 1 96 ? 12.166 -4.992 -1.417 1.00 95.25 96 GLY A C 1
ATOM 738 O O . GLY A 1 96 ? 11.912 -6.196 -1.330 1.00 95.25 96 GLY A O 1
ATOM 739 N N . VAL A 1 97 ? 11.680 -4.208 -2.378 1.00 96.00 97 VAL A N 1
ATOM 740 C CA . VAL A 1 97 ? 10.803 -4.642 -3.471 1.00 96.00 97 VAL A CA 1
ATOM 741 C C . VAL A 1 97 ? 11.617 -4.780 -4.756 1.00 96.00 97 VAL A C 1
ATOM 743 O O . VAL A 1 97 ? 12.324 -3.861 -5.165 1.00 96.00 97 VAL A O 1
ATOM 746 N N . ASN A 1 98 ? 11.502 -5.937 -5.408 1.00 92.25 98 ASN A N 1
ATOM 747 C CA . ASN A 1 98 ? 12.208 -6.239 -6.653 1.00 92.25 98 ASN A CA 1
ATOM 748 C C . ASN A 1 98 ? 11.348 -5.928 -7.885 1.00 92.25 98 ASN A C 1
ATOM 750 O O . ASN A 1 98 ? 10.124 -6.057 -7.846 1.00 92.25 98 ASN A O 1
ATOM 754 N N . GLY A 1 99 ? 12.005 -5.627 -9.010 1.00 91.19 99 GLY A N 1
ATOM 755 C CA . GLY A 1 99 ? 11.347 -5.513 -10.317 1.00 91.19 99 GLY A CA 1
ATOM 756 C C . GLY A 1 99 ? 10.492 -4.256 -10.487 1.00 91.19 99 GLY A C 1
ATOM 757 O O . GLY A 1 99 ? 9.536 -4.280 -11.258 1.00 91.19 99 GLY A O 1
ATOM 758 N N . VAL A 1 100 ? 10.823 -3.191 -9.755 1.00 95.00 100 VAL A N 1
ATOM 759 C CA . VAL A 1 100 ? 10.185 -1.873 -9.833 1.00 95.00 100 VAL A CA 1
ATOM 760 C C . VAL A 1 100 ? 11.251 -0.809 -10.095 1.00 95.00 100 VAL A C 1
ATOM 762 O O . VAL A 1 100 ? 12.380 -0.917 -9.611 1.00 95.00 100 VAL A O 1
ATOM 765 N N . THR A 1 101 ? 10.907 0.188 -10.900 1.00 94.50 101 THR A N 1
ATOM 766 C CA . THR A 1 101 ? 11.799 1.253 -11.381 1.00 94.50 101 THR A CA 1
ATOM 767 C C . THR A 1 101 ? 11.390 2.634 -10.877 1.00 94.50 101 THR A C 1
ATOM 769 O O . THR A 1 101 ? 12.212 3.550 -10.898 1.00 94.50 101 THR A O 1
ATOM 772 N N . GLY A 1 102 ? 10.163 2.781 -10.374 1.00 94.69 102 GLY A N 1
ATOM 773 C CA . GLY A 1 102 ? 9.629 4.050 -9.892 1.00 94.69 102 GLY A CA 1
ATOM 774 C C . GLY A 1 102 ? 8.410 3.890 -8.991 1.00 94.69 102 GLY A C 1
ATOM 775 O O . GLY A 1 102 ? 7.980 2.776 -8.686 1.00 94.69 102 GLY A O 1
ATOM 776 N N . ILE A 1 103 ? 7.870 5.033 -8.584 1.00 95.69 103 ILE A N 1
ATOM 777 C CA . ILE A 1 103 ? 6.632 5.189 -7.817 1.00 95.69 103 ILE A CA 1
ATOM 778 C C . ILE A 1 103 ? 5.699 6.049 -8.680 1.00 95.69 103 ILE A C 1
ATOM 780 O O . ILE A 1 103 ? 6.167 6.966 -9.350 1.00 95.69 103 ILE A O 1
ATOM 784 N N . SER A 1 104 ? 4.409 5.722 -8.727 1.00 94.69 104 SER A N 1
ATOM 785 C CA . SER A 1 104 ? 3.449 6.320 -9.662 1.00 94.69 104 SER A CA 1
ATOM 786 C C . SER A 1 104 ? 2.980 7.724 -9.279 1.00 94.69 104 SER A C 1
ATOM 788 O O . SER A 1 104 ? 2.338 8.384 -10.092 1.00 94.69 104 SER A O 1
ATOM 790 N N . ALA A 1 105 ? 3.266 8.165 -8.056 1.00 92.94 105 ALA A N 1
ATOM 791 C CA . ALA A 1 105 ? 3.033 9.522 -7.586 1.00 92.94 105 ALA A CA 1
ATOM 792 C C . ALA A 1 105 ? 4.217 9.977 -6.729 1.00 92.94 105 ALA A C 1
ATOM 794 O O . ALA A 1 105 ? 4.901 9.154 -6.112 1.00 92.94 105 ALA A O 1
ATOM 795 N N . ASP A 1 106 ? 4.443 11.286 -6.689 1.00 85.25 106 ASP A N 1
ATOM 796 C CA . ASP A 1 106 ? 5.467 11.864 -5.833 1.00 85.25 106 ASP A CA 1
ATOM 797 C C . ASP A 1 106 ? 5.038 11.734 -4.368 1.00 85.25 106 ASP A C 1
ATOM 799 O O . ASP A 1 106 ? 3.970 12.192 -3.970 1.00 85.25 106 ASP A O 1
ATOM 803 N N . VAL A 1 107 ? 5.880 11.076 -3.573 1.00 87.31 107 VAL A N 1
ATOM 804 C CA . VAL A 1 107 ? 5.732 10.970 -2.120 1.00 87.31 107 VAL A CA 1
ATOM 805 C C . VAL A 1 107 ? 7.004 11.522 -1.509 1.00 87.31 107 VAL A C 1
ATOM 807 O O . VAL A 1 107 ? 8.063 10.889 -1.592 1.00 87.31 107 VAL A O 1
ATOM 810 N N . PHE A 1 108 ? 6.921 12.703 -0.901 1.00 86.19 108 PHE A N 1
ATOM 811 C CA . PHE A 1 108 ? 8.064 13.256 -0.197 1.00 86.19 108 PHE A CA 1
ATOM 812 C C . PHE A 1 108 ? 8.372 12.420 1.050 1.00 86.19 108 PHE A C 1
ATOM 814 O O . PHE A 1 108 ? 7.500 12.126 1.876 1.00 86.19 108 PHE A O 1
ATOM 821 N N . TRP A 1 109 ? 9.636 12.027 1.187 1.00 82.44 109 TRP A N 1
ATOM 822 C CA . TRP A 1 109 ? 10.152 11.297 2.337 1.00 82.44 109 TRP A CA 1
ATOM 823 C C . TRP A 1 109 ? 11.562 11.781 2.662 1.00 82.44 109 TRP A C 1
ATOM 825 O O . TRP A 1 109 ? 12.413 11.889 1.781 1.00 82.44 109 TRP A O 1
ATOM 835 N N . ASP A 1 110 ? 11.800 12.007 3.947 1.00 78.56 110 ASP A N 1
ATOM 836 C CA . ASP A 1 110 ? 13.078 12.387 4.528 1.00 78.56 110 ASP A CA 1
ATOM 837 C C . ASP A 1 110 ? 13.251 11.633 5.858 1.00 78.56 110 ASP A C 1
ATOM 839 O O . ASP A 1 110 ? 12.276 11.293 6.533 1.00 78.56 110 ASP A O 1
ATOM 843 N N . LEU A 1 111 ? 14.494 11.301 6.214 1.00 73.00 111 LEU A N 1
ATOM 844 C CA . LEU A 1 111 ? 14.793 10.542 7.431 1.00 73.00 111 LEU A 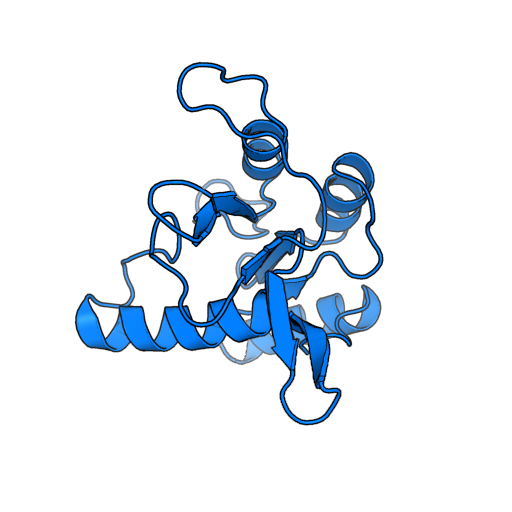CA 1
ATOM 845 C C . LEU A 1 111 ? 14.825 11.422 8.690 1.00 73.00 111 LEU A C 1
ATOM 847 O O . LEU A 1 111 ? 14.599 10.921 9.791 1.00 73.00 111 LEU A O 1
ATOM 851 N N . GLN A 1 112 ? 15.188 12.690 8.532 1.00 75.44 112 GLN A N 1
ATOM 852 C CA . GLN A 1 112 ? 15.393 13.668 9.595 1.00 75.44 112 GLN A CA 1
ATOM 853 C C . GLN A 1 112 ? 14.164 14.561 9.784 1.00 75.44 112 GLN A C 1
ATOM 855 O O . GLN A 1 112 ? 13.913 14.989 10.910 1.00 75.44 112 GLN A O 1
ATOM 860 N N . ASP A 1 113 ? 13.390 14.806 8.721 1.00 75.12 113 ASP A N 1
ATOM 861 C CA . ASP A 1 113 ? 12.172 15.611 8.786 1.00 75.12 113 ASP A CA 1
ATOM 862 C C . ASP A 1 113 ? 10.914 14.756 9.065 1.00 75.12 113 ASP A C 1
ATOM 864 O O . ASP A 1 113 ? 10.514 13.919 8.248 1.00 75.12 113 ASP A O 1
ATOM 868 N N . PRO A 1 114 ? 10.237 14.947 10.213 1.00 67.44 114 PRO A N 1
ATOM 869 C CA . PRO A 1 114 ? 8.978 14.268 10.505 1.00 67.44 114 PRO A CA 1
ATOM 870 C C . PRO A 1 114 ? 7.773 14.813 9.712 1.00 67.44 114 PRO A C 1
ATOM 872 O O . PRO A 1 114 ? 6.707 14.185 9.747 1.00 67.44 114 PRO A O 1
ATOM 875 N N . ALA A 1 115 ? 7.895 15.964 9.043 1.00 80.19 115 ALA A N 1
ATOM 876 C CA . ALA A 1 115 ? 6.854 16.612 8.244 1.00 80.19 115 ALA A CA 1
ATOM 877 C C . ALA A 1 115 ? 6.933 16.192 6.764 1.00 80.19 115 ALA A C 1
ATOM 879 O O . ALA A 1 115 ? 7.055 17.012 5.861 1.00 80.19 115 ALA A O 1
ATOM 880 N N . THR A 1 116 ? 6.859 14.883 6.524 1.00 89.50 116 THR A N 1
ATOM 881 C CA . THR A 1 116 ? 6.908 14.287 5.181 1.00 89.50 116 THR A CA 1
ATOM 882 C C . THR A 1 116 ? 5.550 13.734 4.768 1.00 89.50 116 THR A C 1
ATOM 884 O O . THR A 1 116 ? 4.777 13.308 5.630 1.00 89.50 116 THR A O 1
ATOM 887 N N . ASP A 1 117 ? 5.277 13.658 3.463 1.00 91.50 117 ASP A N 1
ATOM 888 C CA . ASP A 1 117 ? 4.059 13.023 2.932 1.00 91.50 117 ASP A CA 1
ATOM 889 C C . ASP A 1 117 ? 3.954 11.580 3.416 1.00 91.50 117 ASP A C 1
ATOM 891 O O . ASP A 1 117 ? 2.916 11.131 3.898 1.00 91.50 117 ASP A O 1
ATOM 895 N N . ALA A 1 118 ? 5.076 10.861 3.381 1.00 91.12 118 ALA A N 1
ATOM 896 C CA . ALA A 1 118 ? 5.146 9.501 3.881 1.00 91.12 118 ALA A CA 1
ATOM 897 C C . ALA A 1 118 ? 4.856 9.398 5.386 1.00 91.12 118 ALA A C 1
ATOM 899 O O . ALA A 1 118 ? 4.227 8.432 5.828 1.00 91.12 118 ALA A O 1
ATOM 900 N N . GLY A 1 119 ? 5.302 10.376 6.179 1.00 91.44 119 GLY A N 1
ATOM 901 C CA . GLY A 1 119 ? 4.966 10.482 7.595 1.00 91.44 119 GLY A CA 1
ATOM 902 C C . GLY A 1 119 ? 3.487 10.795 7.824 1.00 91.44 119 GLY A C 1
ATOM 903 O O . GLY A 1 119 ? 2.874 10.204 8.713 1.00 91.44 119 GLY A O 1
ATOM 904 N N . LEU A 1 120 ? 2.904 11.686 7.019 1.00 94.12 120 LEU A N 1
ATOM 905 C CA . LEU A 1 120 ? 1.494 12.067 7.090 1.00 94.12 120 LEU A CA 1
ATOM 906 C C . LEU A 1 120 ? 0.571 10.896 6.727 1.00 94.12 120 LEU A C 1
ATOM 908 O O . LEU A 1 120 ? -0.353 10.600 7.482 1.00 94.12 120 LEU A O 1
ATOM 912 N N . LEU A 1 121 ? 0.862 10.185 5.638 1.00 95.62 121 LEU A N 1
ATOM 913 C CA . LEU A 1 121 ? 0.135 8.982 5.222 1.00 95.62 121 LEU A CA 1
ATOM 914 C C . LEU A 1 121 ? 0.151 7.916 6.322 1.00 95.62 121 LEU A C 1
ATOM 916 O O . LEU A 1 121 ? -0.899 7.437 6.743 1.00 95.62 121 LEU A O 1
ATOM 920 N N . ASN A 1 122 ? 1.331 7.614 6.873 1.00 93.19 122 ASN A N 1
ATOM 921 C CA . ASN A 1 122 ? 1.466 6.597 7.919 1.00 93.19 122 ASN A CA 1
ATOM 922 C C . ASN A 1 122 ? 0.739 6.945 9.217 1.00 93.19 122 ASN A C 1
ATOM 924 O O . ASN A 1 122 ? 0.218 6.051 9.884 1.00 93.19 122 ASN A O 1
ATOM 928 N N . LYS A 1 123 ? 0.715 8.228 9.596 1.00 92.56 123 LYS A N 1
ATOM 929 C CA . LYS A 1 123 ? -0.040 8.702 10.767 1.00 92.56 123 LYS A CA 1
ATOM 930 C C . LYS A 1 123 ? -1.549 8.512 10.603 1.00 92.56 123 LYS A C 1
ATOM 932 O O . LYS A 1 123 ? -2.232 8.404 11.612 1.00 92.56 123 LYS A O 1
ATOM 937 N N . ASN A 1 124 ? -2.033 8.453 9.364 1.00 95.62 124 ASN A N 1
ATOM 938 C CA . ASN A 1 124 ? -3.433 8.225 9.013 1.00 95.62 124 ASN A CA 1
ATOM 939 C C . ASN A 1 124 ? -3.684 6.784 8.526 1.00 95.62 124 ASN A C 1
ATOM 941 O O . ASN A 1 124 ? -4.633 6.527 7.790 1.00 95.62 124 ASN A O 1
ATOM 945 N N . ASP A 1 125 ? -2.820 5.846 8.929 1.00 96.50 125 ASP A N 1
ATOM 946 C CA . ASP A 1 125 ? -2.901 4.411 8.631 1.00 96.50 125 ASP A CA 1
ATOM 947 C C . ASP A 1 125 ? -2.927 4.064 7.124 1.00 96.50 125 ASP A C 1
ATOM 949 O O . ASP A 1 125 ? -3.454 3.030 6.710 1.00 96.50 125 ASP A O 1
ATOM 953 N N . VAL A 1 126 ? -2.304 4.908 6.294 1.00 97.19 126 VAL A N 1
ATOM 954 C CA . VAL A 1 126 ? -2.039 4.627 4.877 1.00 97.19 126 VAL A CA 1
ATOM 955 C C . VAL A 1 126 ? -0.578 4.216 4.716 1.00 97.19 126 VAL A C 1
ATOM 957 O O . VAL A 1 126 ? 0.345 4.979 5.008 1.00 97.19 126 VAL A O 1
ATOM 960 N N . THR A 1 127 ? -0.349 2.994 4.237 1.00 97.38 127 THR A N 1
ATOM 961 C CA . THR A 1 127 ? 1.001 2.521 3.911 1.00 97.38 127 THR A CA 1
ATOM 962 C C . THR A 1 127 ? 1.443 3.146 2.597 1.00 97.38 127 THR A C 1
ATOM 964 O O . THR A 1 127 ? 0.713 3.119 1.611 1.00 97.38 127 THR A O 1
ATOM 967 N N . THR A 1 128 ? 2.658 3.684 2.556 1.00 96.75 128 THR A N 1
ATOM 968 C CA . THR A 1 128 ? 3.191 4.312 1.346 1.00 96.75 128 THR A CA 1
ATOM 969 C C . THR A 1 128 ? 4.428 3.611 0.811 1.00 96.75 128 THR A C 1
ATOM 971 O O . THR A 1 128 ? 4.856 2.581 1.333 1.00 96.75 128 THR A O 1
ATOM 974 N N . LEU A 1 129 ? 4.991 4.153 -0.262 1.00 96.06 129 LEU A N 1
ATOM 975 C CA . LEU A 1 129 ? 6.177 3.657 -0.935 1.00 96.06 129 LEU A CA 1
ATOM 976 C C . LEU A 1 129 ? 7.288 4.694 -0.790 1.00 96.06 129 LEU A C 1
ATOM 978 O O . LEU A 1 129 ? 7.061 5.884 -0.983 1.00 96.06 129 LEU A O 1
ATOM 982 N N . ILE A 1 130 ? 8.498 4.249 -0.463 1.00 94.44 130 ILE A N 1
ATOM 983 C CA . ILE A 1 130 ? 9.670 5.126 -0.370 1.00 94.44 130 ILE A CA 1
ATOM 984 C C . ILE A 1 130 ? 10.825 4.573 -1.192 1.00 94.44 130 ILE A C 1
ATOM 986 O O . ILE A 1 130 ? 10.890 3.376 -1.500 1.00 94.44 130 ILE A O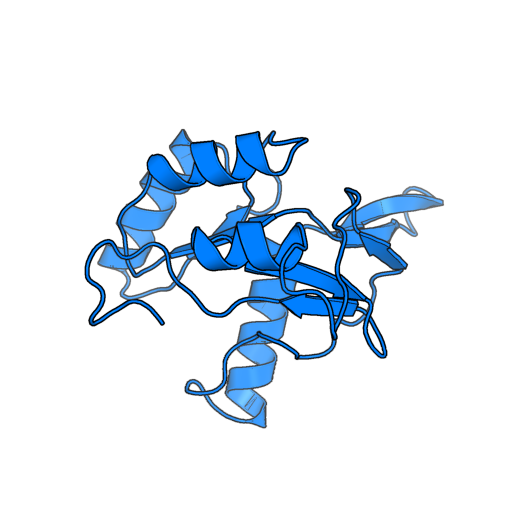 1
ATOM 990 N N . ARG A 1 131 ? 11.793 5.446 -1.479 1.00 91.31 131 ARG A N 1
ATOM 991 C CA . ARG A 1 131 ? 13.076 5.068 -2.065 1.00 91.31 131 ARG A CA 1
ATOM 992 C C . ARG A 1 131 ? 14.210 5.344 -1.078 1.00 91.31 131 ARG A C 1
ATOM 994 O O . ARG A 1 131 ? 14.718 6.455 -0.996 1.00 91.31 131 ARG A O 1
ATOM 1001 N N . LYS A 1 132 ? 14.634 4.300 -0.367 1.00 87.75 132 LYS A N 1
ATOM 1002 C CA . LYS A 1 132 ? 15.786 4.305 0.544 1.00 87.75 132 LYS A CA 1
ATOM 1003 C C . LYS A 1 132 ? 16.560 3.005 0.367 1.00 87.75 132 LYS A C 1
ATOM 1005 O O . LYS A 1 132 ? 16.046 1.936 0.699 1.00 87.75 132 LYS A O 1
ATOM 1010 N N . ASP A 1 133 ? 17.772 3.087 -0.180 1.00 88.75 133 ASP A N 1
ATOM 1011 C CA . ASP A 1 133 ? 18.585 1.911 -0.533 1.00 88.75 133 ASP A CA 1
ATOM 1012 C C . ASP A 1 133 ? 17.775 0.880 -1.346 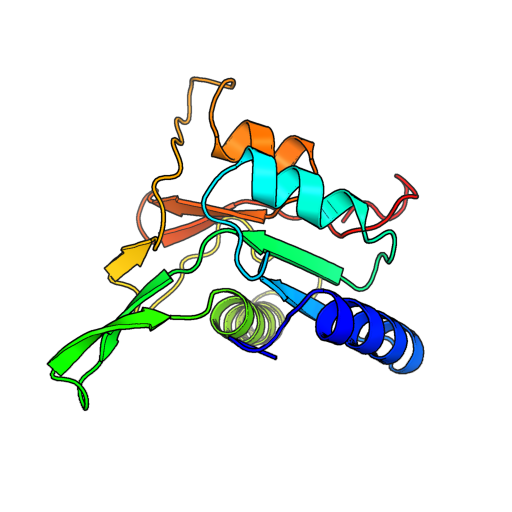1.00 88.75 133 ASP A C 1
ATOM 1014 O O . ASP A 1 133 ? 17.749 -0.314 -1.035 1.00 88.75 133 ASP A O 1
ATOM 1018 N N . GLY A 1 134 ? 17.018 1.382 -2.331 1.00 92.75 134 GLY A N 1
ATOM 1019 C CA . GLY A 1 134 ? 16.012 0.637 -3.096 1.00 92.75 134 GLY A CA 1
ATOM 1020 C C . GLY A 1 134 ? 14.570 1.053 -2.786 1.00 92.75 134 GLY A C 1
ATOM 1021 O O . GLY A 1 134 ? 14.322 1.940 -1.970 1.00 92.75 134 GLY A O 1
ATOM 1022 N N . PHE A 1 135 ? 13.617 0.422 -3.471 1.00 95.81 135 PHE A N 1
ATOM 1023 C CA . PHE A 1 135 ? 12.185 0.651 -3.272 1.00 95.81 135 PHE A CA 1
ATOM 1024 C C . PHE A 1 135 ? 11.651 -0.207 -2.132 1.00 95.81 135 PHE A C 1
ATOM 1026 O O . PHE A 1 135 ? 11.976 -1.394 -2.038 1.00 95.81 135 PHE A O 1
ATOM 1033 N N . ARG A 1 136 ? 10.848 0.394 -1.255 1.00 96.25 136 ARG A N 1
ATOM 1034 C CA . ARG A 1 136 ? 10.323 -0.260 -0.052 1.00 96.25 136 ARG A CA 1
ATOM 1035 C C . ARG A 1 136 ? 8.907 0.204 0.231 1.00 96.25 136 ARG A C 1
ATOM 1037 O O . ARG A 1 136 ? 8.564 1.350 -0.048 1.00 96.25 136 ARG A O 1
ATOM 1044 N N . PHE A 1 137 ? 8.130 -0.666 0.862 1.00 96.69 137 PHE A N 1
ATOM 1045 C CA . PHE A 1 137 ? 6.933 -0.230 1.567 1.00 96.69 137 PHE A CA 1
ATOM 1046 C C . PHE A 1 137 ? 7.320 0.488 2.860 1.00 96.69 137 PHE A C 1
ATOM 1048 O O . PHE A 1 137 ? 8.277 0.103 3.541 1.00 96.69 137 PHE A O 1
ATOM 1055 N N . TRP A 1 138 ? 6.556 1.512 3.206 1.00 95.62 138 TRP A N 1
ATOM 1056 C CA . TRP A 1 138 ? 6.725 2.321 4.398 1.00 95.62 138 TRP A CA 1
ATOM 1057 C C . TRP A 1 138 ? 5.388 2.431 5.113 1.00 95.62 138 TRP A C 1
ATOM 1059 O O . TRP A 1 138 ? 4.532 3.239 4.752 1.00 95.62 138 TRP A O 1
ATOM 1069 N N . GLY A 1 139 ? 5.217 1.551 6.093 1.00 94.25 139 GLY A N 1
ATOM 1070 C CA . GLY A 1 139 ? 3.997 1.427 6.874 1.00 94.25 139 GLY A CA 1
ATOM 1071 C C . GLY A 1 139 ? 3.694 -0.005 7.262 1.00 94.25 139 GLY A C 1
ATOM 1072 O O . GLY A 1 139 ? 4.099 -0.961 6.601 1.00 94.25 139 GLY A O 1
ATOM 1073 N N . SER A 1 140 ? 3.060 -0.144 8.418 1.00 94.06 140 SER A N 1
ATOM 1074 C CA . SER A 1 140 ? 2.744 -1.432 9.039 1.00 94.06 140 SER A CA 1
ATOM 1075 C C . SER A 1 140 ? 1.360 -1.461 9.663 1.00 94.06 140 SER A C 1
ATOM 1077 O O . SER A 1 140 ? 1.044 -2.431 10.337 1.00 94.06 140 SER A O 1
ATOM 1079 N N . ARG A 1 141 ? 0.576 -0.396 9.496 1.00 95.75 141 ARG A N 1
ATOM 1080 C CA . ARG A 1 141 ? -0.722 -0.276 10.142 1.00 95.75 141 ARG A CA 1
ATOM 1081 C C . ARG A 1 141 ? -1.815 -0.890 9.285 1.00 95.75 141 ARG A C 1
ATOM 1083 O O . ARG A 1 141 ? -1.741 -0.826 8.056 1.00 95.75 141 ARG A O 1
ATOM 1090 N N . CYS A 1 142 ? -2.798 -1.491 9.939 1.00 95.31 142 CYS A N 1
ATOM 1091 C CA . CYS A 1 142 ? -4.013 -1.961 9.288 1.00 95.31 142 CYS A CA 1
ATOM 1092 C C . CYS A 1 142 ? -5.124 -0.897 9.386 1.00 95.31 142 CYS A C 1
ATOM 1094 O O . CYS A 1 142 ? -4.916 0.184 9.934 1.00 95.31 142 CYS A O 1
ATOM 1096 N N . LEU A 1 143 ? -6.313 -1.198 8.860 1.00 96.06 143 LEU A N 1
ATOM 1097 C CA . LEU A 1 143 ? -7.448 -0.268 8.843 1.00 96.06 143 LEU A CA 1
ATOM 1098 C C . LEU A 1 143 ? -8.307 -0.296 10.117 1.00 96.06 143 LEU A C 1
ATOM 1100 O O . LEU A 1 143 ? -9.349 0.351 10.132 1.00 96.06 143 LEU A O 1
ATOM 1104 N N . SER A 1 144 ? -7.873 -0.996 11.170 1.00 95.44 144 SER A N 1
ATOM 1105 C CA . SER A 1 144 ? -8.589 -1.102 12.450 1.00 95.44 144 SER A CA 1
ATOM 1106 C C . SER A 1 144 ? -8.920 0.265 13.055 1.00 95.44 144 SER A C 1
ATOM 1108 O O . SER A 1 144 ? -8.086 1.173 13.052 1.00 95.44 144 SER A O 1
ATOM 1110 N N . ASP A 1 145 ? -10.117 0.384 13.623 1.00 93.06 145 ASP A N 1
ATOM 1111 C CA . ASP A 1 145 ? -10.529 1.488 14.496 1.00 93.06 145 ASP A CA 1
ATOM 1112 C C . ASP A 1 145 ? -10.195 1.234 15.981 1.00 93.06 145 ASP A C 1
ATOM 1114 O O . ASP A 1 145 ? -10.155 2.172 16.778 1.00 93.06 145 ASP A O 1
ATOM 1118 N N . ASP A 1 146 ? -9.889 -0.014 16.351 1.00 94.69 146 ASP A N 1
ATOM 1119 C CA . ASP A 1 146 ? -9.378 -0.391 17.669 1.00 94.69 146 ASP A CA 1
ATOM 1120 C C . ASP A 1 146 ? -7.838 -0.272 17.715 1.00 94.69 146 ASP A C 1
ATOM 1122 O O . ASP A 1 146 ? -7.147 -1.020 17.005 1.00 94.69 146 ASP A O 1
ATOM 1126 N N . PRO A 1 147 ? -7.269 0.602 18.574 1.00 92.38 147 PRO A N 1
ATOM 1127 C CA . PRO A 1 147 ? -5.824 0.754 18.738 1.00 92.38 147 PRO A CA 1
ATOM 1128 C C . PRO A 1 147 ? -5.094 -0.522 19.176 1.00 92.38 147 PRO A C 1
ATOM 1130 O O . PRO A 1 147 ? -3.894 -0.646 18.921 1.00 92.38 147 PRO A O 1
ATOM 1133 N N . LEU A 1 148 ? -5.781 -1.472 19.823 1.00 94.50 148 LEU A N 1
ATOM 1134 C CA . LEU A 1 148 ? -5.195 -2.761 20.205 1.00 94.50 148 LEU A CA 1
ATOM 1135 C C . LEU A 1 148 ? -4.854 -3.632 18.992 1.00 94.50 148 LEU A C 1
ATOM 1137 O O . LEU A 1 148 ? -3.985 -4.497 19.089 1.00 94.50 148 LEU A O 1
ATOM 1141 N N . PHE A 1 149 ? -5.504 -3.381 17.855 1.00 93.69 149 PHE A N 1
ATOM 1142 C CA . PHE A 1 149 ? -5.305 -4.101 16.600 1.00 93.69 149 PHE A CA 1
ATOM 1143 C C . PHE A 1 149 ? -4.703 -3.211 15.510 1.00 93.69 149 PHE A C 1
ATOM 1145 O O . PHE A 1 149 ? -4.906 -3.473 14.335 1.00 93.69 149 PHE A O 1
ATOM 1152 N N . ALA A 1 150 ? -3.949 -2.168 15.870 1.00 92.12 150 ALA A N 1
ATOM 1153 C CA . ALA A 1 150 ? -3.386 -1.226 14.898 1.00 92.12 150 ALA A CA 1
ATOM 1154 C C . ALA A 1 150 ? -2.344 -1.829 13.926 1.00 92.12 150 ALA A C 1
ATOM 1156 O O . ALA A 1 150 ? -1.985 -1.160 12.956 1.00 92.12 150 ALA A O 1
ATOM 1157 N N . PHE A 1 151 ? -1.838 -3.045 14.173 1.00 92.19 151 PHE A N 1
ATOM 1158 C CA . PHE A 1 151 ? -0.758 -3.699 13.417 1.00 92.19 151 PHE A CA 1
ATOM 1159 C C . PHE A 1 151 ? -1.074 -5.159 13.092 1.00 92.19 151 PHE A C 1
ATOM 1161 O O . PHE A 1 151 ? -1.716 -5.819 13.940 1.00 92.19 151 PHE A O 1
#

Foldseek 3Di:
DFQPQDLVNVVVVLVVCVVVVAAAEGELHPDQDLVSQLVSLVSDARLSYAYEDDFFWAQDPVVRGIDTDGPRVQLVVQCVVCCVPPRNPDAQAPDAGPRTDGHPHDWFDDPPDCPTSCNVCQVSRYWYWDADVHIGIHHGAGSHPDPVSRD

Secondary structure (DSSP, 8-state):
-TT---HHHHHHHHHHHHHHT--EEEE-TT--SHHHHHHHHTT---TTEEEE-S-EEEEETTTTEEEEE-HHHHHHHHHHHHHHHT-TTS-SBTPBPPS--EESS-----SS-S--HHHHHHHTTEEEEEESSSEEEE----S-SSGGG--

InterPro domains:
  IPR035089 Tail sheath protein, subtilisin-like domain [PF04984] (1-142)
  IPR052042 Tail sheath structural protein [PTHR35861] (3-151)